Protein AF-M1CFJ3-F1 (afdb_monomer)

Structure (mmCIF, N/CA/C/O backbone):
data_AF-M1CFJ3-F1
#
_entry.id   AF-M1CFJ3-F1
#
loop_
_atom_site.group_PDB
_atom_site.id
_atom_site.type_symbol
_atom_site.label_atom_id
_atom_site.label_alt_id
_atom_site.label_comp_id
_atom_site.label_asym_id
_atom_site.label_entity_id
_atom_site.label_seq_id
_atom_site.pdbx_PDB_ins_code
_atom_site.Cartn_x
_atom_site.Cartn_y
_atom_site.Cartn_z
_atom_site.occupancy
_atom_site.B_iso_or_equiv
_atom_site.auth_seq_id
_atom_site.auth_comp_id
_atom_site.auth_asym_id
_atom_site.auth_atom_id
_atom_site.pdbx_PDB_model_num
ATOM 1 N N . MET A 1 1 ? -6.278 -17.813 14.079 1.00 63.78 1 MET A N 1
ATOM 2 C CA . MET A 1 1 ? -6.279 -17.741 12.595 1.00 63.78 1 MET A CA 1
ATOM 3 C C . MET A 1 1 ? -7.645 -17.491 11.944 1.00 63.78 1 MET A C 1
ATOM 5 O O . MET A 1 1 ? -7.673 -16.722 10.994 1.00 63.78 1 MET A O 1
ATOM 9 N N . LYS A 1 2 ? -8.779 -18.059 12.409 1.00 86.69 2 LYS A N 1
ATOM 10 C CA . LYS A 1 2 ? -10.095 -17.867 11.744 1.00 86.69 2 LYS A CA 1
ATOM 11 C C . LYS A 1 2 ? -10.502 -16.395 11.546 1.00 86.69 2 LYS A C 1
ATOM 13 O O . LYS A 1 2 ? -11.036 -16.062 10.495 1.00 86.69 2 LYS A O 1
ATOM 18 N N . ILE A 1 3 ? -10.229 -15.524 12.523 1.00 91.12 3 ILE A N 1
ATOM 19 C CA . ILE A 1 3 ? -10.576 -14.098 12.431 1.00 91.12 3 ILE A CA 1
ATOM 20 C C . ILE A 1 3 ? -9.723 -13.348 11.404 1.00 91.12 3 ILE A C 1
ATOM 22 O O . ILE A 1 3 ? -10.272 -12.639 10.573 1.00 91.12 3 ILE A O 1
ATOM 26 N N . ILE A 1 4 ? -8.408 -13.593 11.391 1.00 94.06 4 ILE A N 1
ATOM 27 C CA . ILE A 1 4 ? -7.476 -13.023 10.409 1.00 94.06 4 ILE A CA 1
ATOM 28 C C . ILE A 1 4 ? -7.932 -13.397 9.003 1.00 94.06 4 ILE A C 1
ATOM 30 O O . ILE A 1 4 ? -8.166 -12.513 8.188 1.00 94.06 4 ILE A O 1
ATOM 34 N N . ASN A 1 5 ? -8.149 -14.691 8.747 1.00 95.19 5 ASN A N 1
ATOM 35 C CA . ASN A 1 5 ? -8.586 -15.159 7.433 1.00 95.19 5 ASN A CA 1
ATOM 36 C C . ASN A 1 5 ? -9.920 -14.532 7.028 1.00 95.19 5 ASN A C 1
ATOM 38 O O . ASN A 1 5 ? -10.056 -14.113 5.891 1.00 95.19 5 ASN A O 1
ATOM 42 N N . ARG A 1 6 ? -10.887 -14.426 7.947 1.00 93.75 6 ARG A N 1
ATOM 43 C CA . ARG A 1 6 ? -12.204 -13.841 7.659 1.00 93.75 6 ARG A CA 1
ATOM 44 C C . ARG A 1 6 ? -12.142 -12.341 7.357 1.00 93.75 6 ARG A C 1
ATOM 46 O O . ARG A 1 6 ? -12.855 -11.880 6.472 1.00 93.75 6 ARG A O 1
ATOM 53 N N . CYS A 1 7 ? -11.351 -11.582 8.111 1.00 96.25 7 CYS A N 1
ATOM 54 C CA . CYS A 1 7 ? -11.272 -10.130 7.956 1.00 96.25 7 CYS A CA 1
ATOM 55 C C . CYS A 1 7 ? -10.368 -9.738 6.784 1.00 96.25 7 CYS A C 1
ATOM 57 O O . CYS A 1 7 ? -10.750 -8.911 5.968 1.00 96.25 7 CYS A O 1
ATOM 59 N N . PHE A 1 8 ? -9.204 -10.374 6.652 1.00 97.31 8 PHE A N 1
ATOM 60 C CA . PHE A 1 8 ? -8.215 -10.065 5.619 1.00 97.31 8 PHE A CA 1
ATOM 61 C C . PHE A 1 8 ? -8.412 -10.869 4.327 1.00 97.31 8 PHE A C 1
ATOM 63 O O . PHE A 1 8 ? -7.542 -10.829 3.464 1.00 97.31 8 PHE A O 1
ATOM 70 N N . SER A 1 9 ? -9.515 -11.605 4.141 1.00 96.31 9 SER A N 1
ATOM 71 C CA . SER A 1 9 ? -9.883 -12.183 2.833 1.00 96.31 9 SER A CA 1
ATOM 72 C C . SER A 1 9 ? -10.690 -11.233 1.949 1.00 96.31 9 SER A C 1
ATOM 74 O O . SER A 1 9 ? -11.006 -11.592 0.817 1.00 96.31 9 SER A O 1
ATOM 76 N N . ARG A 1 10 ? -11.076 -10.062 2.465 1.00 97.56 10 ARG A N 1
ATOM 77 C CA . ARG A 1 10 ? -11.847 -9.057 1.726 1.00 97.56 10 ARG A CA 1
ATOM 78 C C . ARG A 1 10 ? -11.053 -8.469 0.557 1.00 97.56 10 ARG A C 1
ATOM 80 O O . ARG A 1 10 ? -9.824 -8.618 0.497 1.00 97.56 10 ARG A O 1
ATOM 87 N N . ARG A 1 11 ? -11.770 -7.867 -0.398 1.00 96.56 11 ARG A N 1
ATOM 88 C CA . ARG A 1 11 ? -11.195 -7.400 -1.669 1.00 96.56 11 ARG A CA 1
ATOM 89 C C . ARG A 1 11 ? -10.604 -6.003 -1.547 1.00 96.56 11 ARG A C 1
ATOM 91 O O . ARG A 1 11 ? -9.632 -5.728 -2.241 1.00 96.56 11 ARG A O 1
ATOM 98 N N . THR A 1 12 ? -11.141 -5.172 -0.656 1.00 98.19 12 THR A N 1
ATOM 99 C CA . THR A 1 12 ? -10.697 -3.785 -0.453 1.00 98.19 12 THR A CA 1
ATOM 100 C C . THR A 1 12 ? -10.277 -3.525 0.993 1.00 98.19 12 THR A C 1
ATOM 102 O O . THR A 1 12 ? -10.645 -4.270 1.904 1.00 98.19 12 THR A O 1
ATOM 105 N N . ILE A 1 13 ? -9.497 -2.466 1.222 1.00 98.44 13 ILE A N 1
ATOM 106 C CA . ILE A 1 13 ? -9.066 -2.071 2.573 1.00 98.44 13 ILE A CA 1
ATOM 107 C C . ILE A 1 13 ? -10.268 -1.615 3.406 1.00 98.44 13 ILE A C 1
ATOM 109 O O . ILE A 1 13 ? -10.369 -1.955 4.584 1.00 98.44 13 ILE A O 1
ATOM 113 N N . GLU A 1 14 ? -11.203 -0.909 2.778 1.00 98.31 14 GLU A N 1
ATOM 114 C CA . GLU A 1 14 ? -12.457 -0.441 3.355 1.00 98.31 14 GLU A CA 1
ATOM 115 C C . GLU A 1 14 ? -13.268 -1.621 3.920 1.00 98.31 14 GLU A C 1
ATOM 117 O O . GLU A 1 14 ? -13.693 -1.598 5.077 1.00 98.31 14 GLU A O 1
ATOM 122 N N . GLU A 1 15 ? -13.401 -2.713 3.157 1.00 98.31 15 GLU A N 1
ATOM 123 C CA . GLU A 1 15 ? -14.072 -3.934 3.616 1.00 98.31 15 GLU A CA 1
ATOM 124 C C . GLU A 1 15 ? -13.309 -4.650 4.746 1.00 98.31 15 GLU A C 1
ATOM 126 O O . GLU A 1 15 ? -13.938 -5.220 5.647 1.00 98.31 15 GLU A O 1
ATOM 131 N N . ILE A 1 16 ? -11.966 -4.655 4.705 1.00 98.56 16 ILE A N 1
ATOM 132 C CA . ILE A 1 16 ? -11.128 -5.236 5.771 1.00 98.56 16 ILE A CA 1
ATOM 133 C C . ILE A 1 16 ? -11.378 -4.487 7.083 1.00 98.56 16 ILE A C 1
ATOM 135 O O . ILE A 1 16 ? -11.682 -5.124 8.096 1.00 98.56 16 ILE A O 1
ATOM 139 N N . ILE A 1 17 ? -11.291 -3.153 7.059 1.00 98.06 17 ILE A N 1
ATOM 140 C CA . ILE A 1 17 ? -11.506 -2.298 8.234 1.00 98.06 17 ILE A CA 1
ATOM 141 C C . ILE A 1 17 ? -12.937 -2.463 8.748 1.00 98.06 17 ILE A C 1
ATOM 143 O O . ILE A 1 17 ? -13.116 -2.770 9.925 1.00 98.06 17 ILE A O 1
ATOM 147 N N . SER A 1 18 ? -13.941 -2.382 7.871 1.00 97.75 18 SER A N 1
ATOM 148 C CA . SER A 1 18 ? -15.350 -2.555 8.249 1.00 97.75 18 SER A CA 1
ATOM 149 C C . SER A 1 18 ? -15.618 -3.927 8.889 1.00 97.75 18 SER A C 1
ATOM 151 O O . SER A 1 18 ? -16.301 -4.031 9.912 1.00 97.75 18 SER A O 1
ATOM 153 N N . THR A 1 19 ? -15.023 -5.001 8.352 1.00 97.00 19 THR A N 1
ATOM 154 C CA . THR A 1 19 ? -15.170 -6.346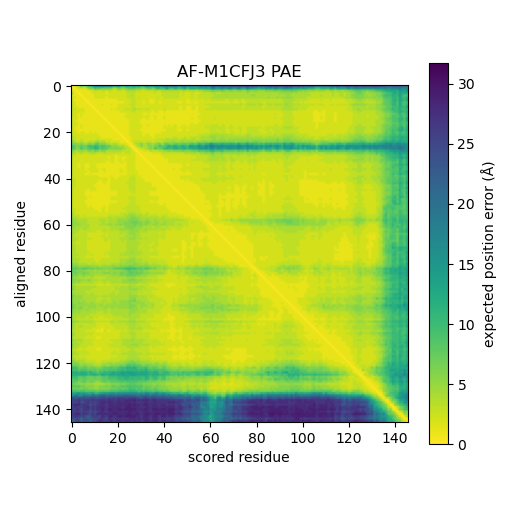 8.934 1.00 97.00 19 THR A CA 1
ATOM 155 C C . THR A 1 19 ? -14.494 -6.444 10.308 1.00 97.00 19 THR A C 1
ATOM 157 O O . THR A 1 19 ? -15.034 -7.102 11.201 1.00 97.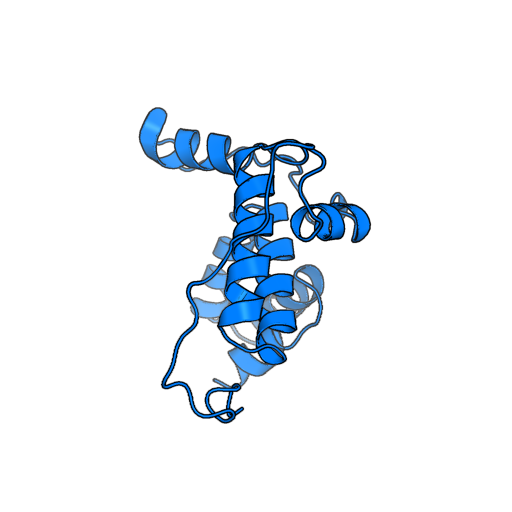00 19 THR A O 1
ATOM 160 N N . LEU A 1 20 ? -13.332 -5.808 10.499 1.00 96.81 20 LEU A N 1
ATOM 161 C CA . LEU A 1 20 ? -12.656 -5.745 11.801 1.00 96.81 20 LEU A CA 1
ATOM 162 C C . LEU A 1 20 ? -13.484 -4.960 12.824 1.00 96.81 20 LEU A C 1
ATOM 164 O O . LEU A 1 20 ? -13.663 -5.439 13.941 1.00 96.81 20 LEU A O 1
ATOM 168 N N . GLU A 1 21 ? -14.029 -3.806 12.441 1.00 96.25 21 GLU A N 1
ATOM 169 C CA . GLU A 1 21 ? -14.871 -2.970 13.307 1.00 96.25 21 GLU A CA 1
ATOM 170 C C . GLU A 1 21 ? -16.139 -3.707 13.742 1.00 96.25 21 GLU A C 1
ATOM 172 O O . GLU A 1 21 ? -16.440 -3.757 14.932 1.00 96.25 21 GLU A O 1
ATOM 177 N N . SER A 1 22 ? -16.824 -4.384 12.814 1.00 95.12 22 SER A N 1
ATOM 178 C CA . SER A 1 22 ? -17.970 -5.239 13.149 1.00 95.12 22 SER A CA 1
ATOM 179 C C . SER A 1 22 ? -17.592 -6.337 14.151 1.00 95.12 22 SER A C 1
ATOM 181 O O . SER A 1 22 ? -18.347 -6.614 15.080 1.00 95.12 22 SER A O 1
ATOM 183 N N . LYS A 1 23 ? -16.405 -6.943 14.017 1.00 93.75 23 LYS A N 1
ATOM 184 C CA . LYS A 1 23 ? -15.935 -7.968 14.962 1.00 93.75 23 LYS A CA 1
ATOM 185 C C . LYS A 1 23 ? -15.568 -7.405 16.332 1.00 93.75 23 LYS A C 1
ATOM 187 O O . LYS A 1 23 ? -15.754 -8.111 17.320 1.00 93.75 23 LYS A O 1
ATOM 192 N N . ALA A 1 24 ? -15.083 -6.167 16.392 1.00 92.88 24 ALA A N 1
ATOM 193 C CA . ALA A 1 24 ? -14.786 -5.488 17.648 1.00 92.88 24 ALA A CA 1
ATOM 194 C C . ALA A 1 24 ? -16.053 -5.215 18.482 1.00 92.88 24 ALA A C 1
ATOM 196 O O . ALA A 1 24 ? -15.963 -5.164 19.707 1.00 92.88 24 ALA A O 1
ATOM 197 N N . LEU A 1 25 ? -17.225 -5.088 17.837 1.00 91.31 25 LEU A N 1
ATOM 198 C CA . LEU A 1 25 ? -18.520 -4.955 18.519 1.00 91.31 25 LEU A CA 1
ATOM 199 C C . LEU A 1 25 ? -18.983 -6.271 19.159 1.00 91.31 25 LEU A C 1
ATOM 201 O O . LEU A 1 25 ? -19.493 -6.261 20.275 1.00 91.31 25 LEU A O 1
ATOM 205 N N . ASP A 1 26 ? -18.786 -7.402 18.471 1.00 88.00 26 ASP A N 1
ATOM 206 C CA . ASP A 1 26 ? -19.208 -8.723 18.963 1.00 88.00 26 ASP A CA 1
ATOM 207 C C . ASP A 1 26 ? -18.389 -9.179 20.181 1.00 88.00 26 ASP A C 1
ATOM 209 O O . ASP A 1 26 ? -18.891 -9.859 21.077 1.00 88.00 26 ASP A O 1
ATOM 213 N N . LYS A 1 27 ? -17.087 -8.874 20.177 1.00 83.25 27 LYS A N 1
ATOM 214 C CA . LYS A 1 27 ? -16.146 -9.317 21.204 1.00 83.25 27 LYS A CA 1
ATOM 215 C C . LYS A 1 27 ? -15.049 -8.279 21.387 1.00 83.25 27 LYS A C 1
ATOM 217 O O . LYS A 1 27 ? -14.294 -7.999 20.458 1.00 83.25 27 LYS A O 1
ATOM 222 N N . LYS A 1 28 ? -14.891 -7.801 22.625 1.00 83.00 28 LYS A N 1
ATOM 223 C CA . LYS A 1 28 ? -13.742 -6.976 23.000 1.00 83.00 28 LYS A CA 1
ATOM 224 C C . LYS A 1 28 ? -12.463 -7.806 22.886 1.00 83.00 28 LYS A C 1
ATOM 226 O O . LYS A 1 28 ? -12.291 -8.803 23.587 1.00 83.00 28 LYS A O 1
ATOM 231 N N . ASP A 1 29 ? -11.601 -7.399 21.965 1.00 90.31 29 ASP A N 1
ATOM 232 C CA . ASP A 1 29 ? -10.331 -8.047 21.664 1.00 90.31 29 ASP A CA 1
ATOM 233 C C . ASP A 1 29 ? -9.289 -6.961 21.354 1.00 90.31 29 ASP A C 1
ATOM 235 O O . ASP A 1 29 ? -9.461 -6.138 20.442 1.00 90.31 29 ASP A O 1
ATOM 239 N N . ASP A 1 30 ? -8.221 -6.934 22.148 1.00 93.19 30 ASP A N 1
ATOM 240 C CA . ASP A 1 30 ? -7.179 -5.907 22.066 1.00 93.19 30 ASP A CA 1
ATOM 241 C C . ASP A 1 30 ? -6.386 -6.004 20.757 1.00 93.19 30 ASP A C 1
ATOM 243 O O . ASP A 1 30 ? -5.938 -4.987 20.215 1.00 93.19 30 ASP A O 1
ATOM 247 N N . TRP A 1 31 ? -6.264 -7.208 20.187 1.00 94.50 31 TRP A N 1
ATOM 248 C CA . TRP A 1 31 ? -5.604 -7.400 18.898 1.00 94.50 31 TRP A CA 1
ATOM 249 C C . TRP A 1 31 ? -6.422 -6.777 17.763 1.00 94.50 31 TRP A C 1
ATOM 251 O O . TRP A 1 31 ? -5.861 -6.113 16.891 1.00 94.50 31 TRP A O 1
ATOM 261 N N . ILE A 1 32 ? -7.751 -6.928 17.782 1.00 95.44 32 ILE A N 1
ATOM 262 C CA . ILE A 1 32 ? -8.620 -6.312 16.764 1.00 95.44 32 ILE A CA 1
ATOM 263 C C . ILE A 1 32 ? -8.531 -4.788 16.862 1.00 95.44 32 ILE A C 1
ATOM 265 O O . ILE A 1 32 ? -8.332 -4.109 15.854 1.00 95.44 32 ILE A O 1
ATOM 269 N N . SER A 1 33 ? -8.635 -4.260 18.083 1.00 95.31 33 SER A N 1
ATOM 270 C CA . SER A 1 33 ? -8.648 -2.816 18.334 1.00 95.31 33 SER A CA 1
ATOM 271 C C . SER A 1 33 ? -7.326 -2.159 17.927 1.00 95.31 33 SER A C 1
ATOM 273 O O . SER A 1 33 ? -7.329 -1.152 17.217 1.00 95.31 33 SER A O 1
ATOM 275 N N . SER A 1 34 ? -6.193 -2.767 18.296 1.00 96.88 34 SER A N 1
ATOM 276 C CA . SER A 1 34 ? -4.865 -2.303 17.872 1.00 96.88 34 SER A CA 1
ATOM 277 C C . SER A 1 34 ? -4.665 -2.420 16.358 1.00 96.88 34 SER A C 1
ATOM 279 O O . SER A 1 34 ? -4.150 -1.488 15.747 1.00 96.88 34 SER A O 1
ATOM 281 N N . THR A 1 35 ? -5.148 -3.494 15.723 1.00 97.44 35 THR A N 1
ATOM 282 C CA . THR A 1 35 ? -5.068 -3.664 14.261 1.00 97.44 35 THR A CA 1
ATOM 283 C C . THR A 1 35 ? -5.835 -2.567 13.519 1.00 97.44 35 THR A C 1
ATOM 285 O O . THR A 1 35 ? -5.302 -1.985 12.574 1.00 97.44 35 THR A O 1
ATOM 288 N N . ILE A 1 36 ? -7.060 -2.238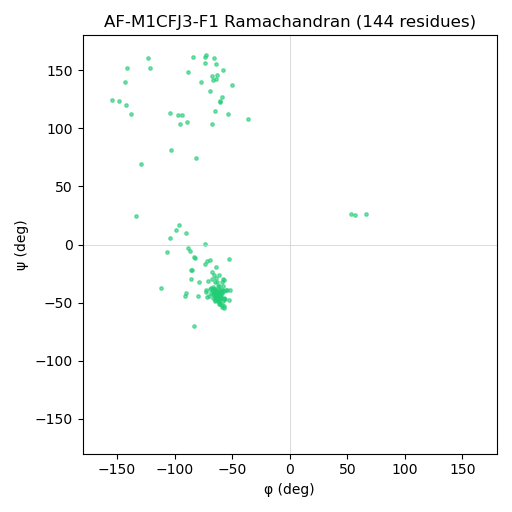 13.952 1.00 97.69 36 ILE A N 1
ATOM 289 C CA . ILE A 1 36 ? -7.849 -1.141 13.363 1.00 97.69 36 ILE A CA 1
ATOM 290 C C . ILE A 1 36 ? -7.095 0.187 13.497 1.00 97.69 36 ILE A C 1
ATOM 292 O O . ILE A 1 36 ? -6.996 0.935 12.526 1.00 97.69 36 ILE A O 1
ATOM 296 N N . GLN A 1 37 ? -6.532 0.472 14.675 1.00 97.44 37 GLN A N 1
ATOM 297 C CA . GLN A 1 37 ? -5.749 1.690 14.901 1.00 97.44 37 GLN A CA 1
ATOM 298 C C . GLN A 1 37 ? -4.503 1.749 14.009 1.00 97.44 37 GLN A C 1
ATOM 300 O O . GLN A 1 37 ? -4.225 2.796 13.425 1.00 97.44 37 GLN A O 1
ATOM 305 N N . SER A 1 38 ? -3.777 0.637 13.857 1.00 97.62 38 SER A N 1
ATOM 306 C CA . SER A 1 38 ? -2.615 0.565 12.967 1.00 97.62 38 SER A CA 1
ATOM 307 C C . SER A 1 38 ? -2.993 0.826 11.511 1.00 97.62 38 SER A C 1
ATOM 309 O O . SER A 1 38 ? -2.318 1.612 10.851 1.00 97.62 38 SER A O 1
ATOM 311 N N . LEU A 1 39 ? -4.087 0.229 11.024 1.00 98.00 39 LEU A N 1
ATOM 312 C CA . LEU A 1 39 ? -4.581 0.467 9.664 1.00 98.00 39 LEU A CA 1
ATOM 313 C C . LEU A 1 39 ? -5.000 1.930 9.470 1.00 98.00 39 LEU A C 1
ATOM 315 O O . LEU A 1 39 ? -4.588 2.549 8.499 1.00 98.00 39 LEU A O 1
ATOM 319 N N . LYS A 1 40 ? -5.740 2.524 10.414 1.00 96.81 40 LYS A N 1
ATOM 320 C CA . LYS A 1 40 ? -6.173 3.932 10.320 1.00 96.81 40 LYS A CA 1
ATOM 321 C C . LYS A 1 40 ? -5.027 4.943 10.413 1.00 96.81 40 LYS A C 1
ATOM 323 O O . LYS A 1 40 ? -5.180 6.066 9.948 1.00 96.81 40 LYS A O 1
ATOM 328 N N . LYS A 1 41 ? -3.899 4.569 11.025 1.00 96.44 41 LYS A N 1
ATOM 329 C CA . LYS A 1 41 ? -2.702 5.418 11.118 1.00 96.44 41 LYS A CA 1
ATOM 330 C C . LYS A 1 41 ? -1.796 5.311 9.884 1.00 96.44 41 LYS A C 1
ATOM 332 O O . LYS A 1 41 ? -0.979 6.201 9.656 1.00 96.44 41 LYS A O 1
ATOM 337 N N . ALA A 1 42 ? -1.895 4.230 9.115 1.00 97.44 42 ALA A N 1
ATOM 338 C CA . ALA A 1 42 ? -1.069 4.016 7.933 1.00 97.44 42 ALA A CA 1
ATOM 339 C C . ALA A 1 42 ? -1.494 4.910 6.755 1.00 97.44 42 ALA A C 1
ATOM 341 O O . ALA A 1 42 ? -2.615 5.412 6.714 1.00 97.44 42 ALA A O 1
ATOM 342 N N . SER A 1 43 ? -0.590 5.082 5.787 1.00 98.06 43 SER A N 1
ATOM 343 C CA . SER A 1 43 ? -0.878 5.782 4.530 1.00 98.06 43 SER A CA 1
ATOM 344 C C . SER A 1 43 ? -2.004 5.057 3.769 1.00 98.06 43 SER A C 1
ATOM 346 O O . SER A 1 43 ? -1.853 3.865 3.461 1.00 98.06 43 SER A O 1
ATOM 348 N N . PRO A 1 44 ? -3.117 5.742 3.434 1.00 98.25 44 PRO A N 1
ATOM 349 C CA . PRO A 1 44 ? -4.207 5.155 2.655 1.00 98.25 44 PRO A CA 1
ATOM 350 C C . PRO A 1 44 ? -3.734 4.620 1.297 1.00 98.25 44 PRO A C 1
ATOM 352 O O . PRO A 1 44 ? -4.116 3.518 0.895 1.00 98.25 44 PRO A O 1
ATOM 355 N N . THR A 1 45 ? -2.841 5.358 0.633 1.00 98.12 45 THR A N 1
ATOM 356 C CA . THR A 1 45 ? -2.214 4.962 -0.635 1.00 98.12 45 THR A CA 1
ATOM 357 C C . THR A 1 45 ? -1.424 3.670 -0.475 1.00 98.12 45 THR A C 1
ATOM 359 O O . THR A 1 45 ? -1.662 2.699 -1.196 1.00 98.12 45 THR A O 1
ATOM 362 N N . SER A 1 46 ? -0.545 3.617 0.531 1.00 97.62 46 SER A N 1
ATOM 363 C CA . SER A 1 46 ? 0.304 2.455 0.812 1.00 97.62 46 SER A CA 1
ATOM 364 C C . SER A 1 46 ? -0.519 1.202 1.106 1.00 97.62 46 SER A C 1
ATOM 366 O O . SER A 1 46 ? -0.171 0.112 0.649 1.00 97.62 46 SER A O 1
ATOM 368 N N . LEU A 1 47 ? -1.632 1.343 1.832 1.00 98.44 47 LEU A N 1
ATOM 369 C CA . LEU A 1 47 ? -2.543 0.234 2.109 1.00 98.44 47 LEU A CA 1
ATOM 370 C C . LEU A 1 47 ? -3.150 -0.344 0.824 1.00 98.44 47 LEU A C 1
ATOM 372 O O . LEU A 1 47 ? -3.121 -1.564 0.636 1.00 98.44 47 LEU A O 1
ATOM 376 N N . LYS A 1 48 ? -3.667 0.511 -0.069 1.00 98.56 48 LYS A N 1
ATOM 377 C CA . LYS A 1 48 ? -4.305 0.064 -1.318 1.00 98.56 48 LYS A CA 1
ATOM 378 C C . LYS A 1 48 ? -3.313 -0.618 -2.262 1.00 98.56 48 LYS A C 1
ATOM 380 O O . LYS A 1 48 ? -3.589 -1.732 -2.715 1.00 98.56 48 LYS A O 1
ATOM 385 N N . ILE A 1 49 ? -2.143 -0.015 -2.499 1.00 98.25 49 ILE A N 1
ATOM 386 C CA . ILE A 1 49 ? -1.127 -0.613 -3.385 1.00 98.25 49 ILE A CA 1
ATOM 387 C C . ILE A 1 49 ? -0.579 -1.926 -2.803 1.00 98.25 49 ILE A C 1
ATOM 389 O O . ILE A 1 49 ? -0.430 -2.904 -3.535 1.00 98.25 49 ILE A O 1
ATOM 393 N N . SER A 1 50 ? -0.383 -2.007 -1.479 1.00 97.94 50 SER A N 1
ATOM 394 C CA . SER A 1 50 ? 0.114 -3.228 -0.823 1.00 97.94 50 SER A CA 1
ATOM 395 C C . SER A 1 50 ? -0.888 -4.373 -0.928 1.00 97.94 50 SER A C 1
ATOM 397 O O . SER A 1 50 ? -0.513 -5.505 -1.239 1.00 97.94 50 SER A O 1
ATOM 399 N N . LEU A 1 51 ? -2.180 -4.097 -0.703 1.00 98.50 51 LEU A N 1
ATOM 400 C CA . LEU A 1 51 ? -3.220 -5.114 -0.847 1.00 98.50 51 LEU A CA 1
ATOM 401 C C . LEU A 1 51 ? -3.251 -5.657 -2.277 1.00 98.50 51 LEU A C 1
ATOM 403 O O . LEU A 1 51 ? -3.270 -6.876 -2.459 1.00 98.50 51 LEU A O 1
ATOM 407 N N . ARG A 1 52 ? -3.209 -4.778 -3.282 1.00 97.69 52 ARG A N 1
ATOM 408 C CA . ARG A 1 52 ? -3.182 -5.191 -4.688 1.00 97.69 52 ARG A CA 1
ATOM 409 C C . ARG A 1 52 ? -1.948 -6.026 -5.022 1.00 97.69 52 ARG A C 1
ATOM 411 O O . ARG A 1 52 ? -2.107 -7.124 -5.555 1.00 97.69 52 ARG A O 1
ATOM 418 N N . SER A 1 53 ? -0.757 -5.565 -4.637 1.00 97.44 53 SER A N 1
ATOM 419 C CA . SER A 1 53 ? 0.505 -6.294 -4.834 1.00 97.44 53 SER A CA 1
ATOM 420 C C . SER A 1 53 ? 0.430 -7.721 -4.266 1.00 97.44 53 SER A C 1
ATOM 422 O O . SER A 1 53 ? 0.716 -8.690 -4.975 1.00 97.44 53 SER A O 1
ATOM 424 N N . ILE A 1 54 ? -0.062 -7.882 -3.030 1.00 96.56 54 ILE A N 1
ATOM 425 C CA . ILE A 1 54 ? -0.224 -9.198 -2.388 1.00 96.56 54 ILE A CA 1
ATOM 426 C C . ILE A 1 54 ? -1.194 -10.093 -3.173 1.00 96.56 54 ILE A C 1
ATOM 428 O O . ILE A 1 54 ? -0.963 -11.299 -3.311 1.00 96.56 54 ILE A O 1
ATOM 432 N N . ARG A 1 55 ? -2.304 -9.533 -3.669 1.00 95.69 55 ARG A N 1
ATOM 433 C CA . ARG A 1 55 ? -3.331 -10.301 -4.391 1.00 95.69 55 ARG A CA 1
ATOM 434 C C . ARG A 1 55 ? -2.868 -10.742 -5.766 1.00 95.69 55 ARG A C 1
ATOM 436 O O . ARG A 1 55 ? -3.058 -11.908 -6.101 1.00 95.69 55 ARG A O 1
ATOM 443 N N . GLU A 1 56 ? -2.241 -9.856 -6.525 1.00 94.62 56 GLU A N 1
ATOM 444 C CA . GLU A 1 56 ? -1.700 -10.195 -7.841 1.00 94.62 56 GLU A CA 1
ATOM 445 C C . GLU A 1 56 ? -0.490 -11.128 -7.731 1.00 94.62 56 GLU A C 1
ATOM 447 O O . GLU A 1 56 ? -0.365 -12.078 -8.504 1.00 94.62 56 GLU A O 1
ATOM 452 N N . GLY A 1 57 ? 0.367 -10.919 -6.725 1.00 94.19 57 GLY A N 1
ATOM 453 C CA . GLY A 1 57 ? 1.554 -11.739 -6.488 1.00 94.19 57 GLY A CA 1
ATOM 454 C C . GLY A 1 57 ? 1.234 -13.204 -6.208 1.00 94.19 57 GLY A C 1
ATOM 455 O O . GLY A 1 57 ? 2.031 -14.081 -6.529 1.00 94.19 57 GLY A O 1
ATOM 456 N N . ARG A 1 58 ? 0.033 -13.488 -5.693 1.00 92.25 58 ARG A N 1
ATOM 457 C CA . ARG A 1 58 ? -0.470 -14.848 -5.470 1.00 92.25 58 ARG A CA 1
ATOM 458 C C . ARG A 1 58 ? -0.510 -15.697 -6.748 1.00 92.25 58 ARG A C 1
ATOM 460 O O . ARG A 1 58 ? -0.402 -16.916 -6.665 1.00 92.25 58 ARG A O 1
ATOM 467 N N . LEU A 1 59 ? -0.700 -15.062 -7.903 1.00 91.44 59 LEU A N 1
ATOM 468 C CA . LEU A 1 59 ? -0.884 -15.724 -9.197 1.00 91.44 59 LEU A CA 1
ATOM 469 C C . LEU A 1 59 ? 0.369 -15.653 -10.083 1.00 91.44 59 LEU A C 1
ATOM 471 O O . LEU A 1 59 ? 0.325 -16.060 -11.242 1.00 91.44 59 LEU A O 1
ATOM 475 N N . GLN A 1 60 ? 1.478 -15.119 -9.567 1.00 87.81 60 GLN A N 1
ATOM 476 C CA . GLN A 1 60 ? 2.672 -14.810 -10.349 1.00 87.81 60 GLN A CA 1
ATOM 477 C C . GLN A 1 60 ? 3.914 -15.538 -9.823 1.00 87.81 60 GLN A C 1
ATOM 479 O O . GLN A 1 60 ? 4.046 -15.842 -8.639 1.00 87.81 60 GLN A O 1
ATOM 484 N N . GLY A 1 61 ? 4.861 -15.805 -10.725 1.00 87.81 61 GLY A N 1
ATOM 485 C CA . GLY A 1 61 ? 6.201 -16.243 -10.343 1.00 87.81 61 GLY A CA 1
ATOM 486 C C . GLY A 1 61 ? 7.020 -15.090 -9.757 1.00 87.81 61 GLY A C 1
ATOM 487 O O . GLY A 1 61 ? 6.789 -13.926 -10.081 1.00 87.81 61 GLY A O 1
ATOM 488 N N . VAL A 1 62 ? 8.034 -15.417 -8.948 1.00 89.88 62 VAL A N 1
ATOM 489 C CA . VAL A 1 62 ? 8.892 -14.425 -8.265 1.00 89.88 62 VAL A CA 1
ATOM 490 C C . VAL A 1 62 ? 9.473 -13.387 -9.229 1.00 89.88 62 VAL A C 1
ATOM 492 O O . VAL A 1 62 ? 9.517 -12.212 -8.888 1.00 89.88 62 VAL A O 1
ATOM 495 N N . GLY A 1 63 ? 9.883 -13.787 -10.439 1.00 91.00 63 GLY A N 1
ATOM 496 C CA . GLY A 1 63 ? 10.428 -12.851 -11.426 1.00 91.00 63 GLY A CA 1
ATOM 497 C C . GLY A 1 63 ? 9.426 -11.770 -11.844 1.00 91.00 63 GLY A C 1
ATOM 498 O O . GLY A 1 63 ? 9.750 -10.589 -11.812 1.00 91.00 63 GLY A O 1
ATOM 499 N N . SER A 1 64 ? 8.190 -12.164 -12.156 1.00 91.56 64 SER A N 1
ATOM 500 C CA . SER A 1 64 ? 7.109 -11.229 -12.493 1.00 91.56 64 SER A CA 1
ATOM 501 C C . SER A 1 64 ? 6.733 -10.338 -11.309 1.00 91.56 64 SER A C 1
ATOM 503 O O . SER A 1 64 ? 6.546 -9.138 -11.497 1.00 91.56 64 SER A O 1
ATOM 505 N N . CYS A 1 65 ? 6.705 -10.893 -10.090 1.00 94.62 65 CYS A N 1
ATOM 506 C CA . CYS A 1 65 ? 6.508 -10.096 -8.881 1.00 94.62 65 CYS A CA 1
ATOM 507 C C . CYS A 1 65 ? 7.591 -9.023 -8.747 1.00 94.62 65 CYS A C 1
ATOM 509 O O . CYS A 1 65 ? 7.251 -7.866 -8.568 1.00 94.62 65 CYS A O 1
ATOM 511 N N . LEU A 1 66 ? 8.874 -9.370 -8.891 1.00 95.31 66 LEU A N 1
ATOM 512 C CA . LEU A 1 66 ? 9.976 -8.410 -8.755 1.00 95.31 66 LEU A CA 1
ATOM 513 C C . LEU A 1 66 ? 9.895 -7.265 -9.771 1.00 95.31 66 LEU A C 1
ATOM 515 O O . LEU A 1 66 ? 10.135 -6.121 -9.402 1.00 95.31 66 LEU A O 1
ATOM 519 N N . VAL A 1 67 ? 9.519 -7.548 -11.022 1.00 94.75 67 VAL A N 1
ATOM 520 C CA . VAL A 1 67 ? 9.303 -6.498 -12.035 1.00 94.75 67 VAL A CA 1
ATOM 521 C C . VAL A 1 67 ? 8.136 -5.584 -11.642 1.00 94.75 67 VAL A C 1
ATOM 523 O O . VAL A 1 67 ? 8.243 -4.366 -11.764 1.00 94.75 67 VAL A O 1
ATOM 526 N N . ARG A 1 68 ? 7.035 -6.145 -11.124 1.00 96.00 68 ARG A N 1
ATOM 527 C CA . ARG A 1 68 ? 5.892 -5.360 -10.633 1.00 96.00 68 ARG A CA 1
ATOM 528 C C . ARG A 1 68 ? 6.259 -4.507 -9.413 1.00 96.00 68 ARG A C 1
ATOM 530 O O . ARG A 1 68 ? 5.955 -3.319 -9.401 1.00 96.00 68 ARG A O 1
ATOM 537 N N . GLU A 1 69 ? 6.907 -5.097 -8.407 1.00 96.88 69 GLU A N 1
ATOM 538 C CA . GLU A 1 69 ? 7.345 -4.384 -7.199 1.00 96.88 69 GLU A CA 1
ATOM 539 C C . GLU A 1 69 ? 8.337 -3.270 -7.541 1.00 96.88 69 GLU A C 1
ATOM 541 O O . GLU A 1 69 ? 8.288 -2.206 -6.932 1.00 96.88 69 GLU A O 1
ATOM 546 N N . TYR A 1 70 ? 9.202 -3.489 -8.539 1.00 96.56 70 TYR A N 1
ATOM 547 C CA . TYR A 1 70 ? 10.106 -2.461 -9.044 1.00 96.56 70 TYR A CA 1
ATOM 548 C C . TYR A 1 70 ? 9.336 -1.242 -9.561 1.00 96.56 70 TYR A C 1
ATOM 550 O O . TYR A 1 70 ? 9.562 -0.144 -9.064 1.00 96.56 70 TYR A O 1
ATOM 558 N N . ARG A 1 71 ? 8.373 -1.429 -10.475 1.00 96.06 71 ARG A N 1
ATOM 559 C CA . ARG A 1 71 ? 7.541 -0.322 -10.988 1.00 96.06 71 ARG A CA 1
ATOM 560 C C . ARG A 1 71 ? 6.815 0.414 -9.864 1.00 96.06 71 ARG A C 1
ATOM 562 O O . ARG A 1 71 ? 6.873 1.640 -9.800 1.00 96.06 71 ARG A O 1
ATOM 569 N N . MET A 1 72 ? 6.205 -0.337 -8.946 1.00 97.00 72 MET A N 1
ATOM 570 C CA . MET A 1 72 ? 5.529 0.225 -7.776 1.00 97.00 72 MET A CA 1
ATOM 571 C C . MET A 1 72 ? 6.477 1.077 -6.934 1.00 97.00 72 MET A C 1
ATOM 573 O O . MET A 1 72 ? 6.132 2.206 -6.591 1.00 97.00 72 MET A O 1
ATOM 577 N N . ALA A 1 73 ? 7.682 0.582 -6.644 1.00 95.81 73 ALA A N 1
ATOM 578 C CA . ALA A 1 73 ? 8.690 1.327 -5.899 1.00 95.81 73 ALA A CA 1
ATOM 579 C C . ALA A 1 73 ? 9.144 2.594 -6.642 1.00 95.81 73 ALA A C 1
ATOM 581 O O . ALA A 1 73 ? 9.293 3.636 -6.008 1.00 95.81 73 ALA A O 1
ATOM 582 N N . CYS A 1 74 ? 9.315 2.541 -7.967 1.00 95.38 74 CYS A N 1
ATOM 583 C CA . CYS A 1 74 ? 9.655 3.714 -8.774 1.00 95.38 74 CYS A CA 1
ATOM 584 C C . CYS A 1 74 ? 8.592 4.809 -8.644 1.00 95.38 74 CYS A C 1
ATOM 586 O O . CYS A 1 74 ? 8.926 5.931 -8.278 1.00 95.38 74 CYS A O 1
ATOM 588 N N . HIS A 1 75 ? 7.315 4.481 -8.854 1.00 95.81 75 HIS A N 1
ATOM 589 C CA . HIS A 1 75 ? 6.214 5.446 -8.720 1.00 95.81 75 HIS A CA 1
ATOM 590 C C . HIS A 1 75 ? 6.091 6.009 -7.303 1.00 95.81 75 HIS A C 1
ATOM 592 O O . HIS A 1 75 ? 5.914 7.214 -7.117 1.00 95.81 75 HIS A O 1
ATOM 598 N N . VAL A 1 76 ? 6.248 5.149 -6.295 1.00 95.56 76 VAL A N 1
ATOM 599 C CA . VAL A 1 76 ? 6.264 5.544 -4.882 1.00 95.56 76 VAL A CA 1
ATOM 600 C C . VAL A 1 76 ? 7.395 6.536 -4.580 1.00 95.56 76 VAL A C 1
ATOM 602 O O . VAL A 1 76 ? 7.172 7.496 -3.846 1.00 95.56 76 VAL A O 1
ATOM 605 N N . LEU A 1 77 ? 8.587 6.334 -5.148 1.00 93.81 77 LEU A N 1
ATOM 606 C CA . LEU A 1 77 ? 9.744 7.212 -4.942 1.00 93.81 77 LEU A CA 1
ATOM 607 C C . LEU A 1 77 ? 9.693 8.495 -5.781 1.00 93.81 77 LEU A C 1
ATOM 609 O O . LEU A 1 77 ? 10.168 9.525 -5.311 1.00 93.81 77 LEU A O 1
ATOM 613 N N . LYS A 1 78 ? 9.115 8.460 -6.991 1.00 92.75 78 LYS A N 1
ATOM 614 C CA . LYS A 1 78 ? 8.871 9.673 -7.794 1.00 92.75 78 LYS A CA 1
ATOM 615 C C . LYS A 1 78 ? 7.863 10.596 -7.108 1.00 92.75 78 LYS A C 1
ATOM 617 O O . LYS A 1 78 ? 7.955 11.813 -7.240 1.00 92.75 78 LYS A O 1
ATOM 622 N N . GLY A 1 79 ? 6.907 10.021 -6.376 1.00 92.25 79 GLY A N 1
ATOM 623 C CA . GLY A 1 79 ? 5.957 10.772 -5.561 1.00 92.25 79 GLY A CA 1
ATOM 624 C C . GLY A 1 79 ? 4.982 11.637 -6.367 1.00 92.25 79 GLY A C 1
ATOM 625 O O . GLY A 1 79 ? 4.501 12.648 -5.858 1.00 92.25 79 GLY A O 1
ATOM 626 N N . GLU A 1 80 ? 4.702 11.263 -7.622 1.00 89.06 80 GLU A N 1
ATOM 627 C CA . GLU A 1 80 ? 3.838 12.025 -8.539 1.00 89.06 80 GLU A CA 1
ATOM 628 C C . GLU A 1 80 ? 2.376 12.057 -8.079 1.00 89.06 80 GLU A C 1
ATOM 630 O O . GLU A 1 80 ? 1.723 13.094 -8.166 1.00 89.06 80 GLU A O 1
ATOM 635 N N . PHE A 1 81 ? 1.865 10.932 -7.569 1.00 88.69 81 PHE A N 1
ATOM 636 C CA . PHE A 1 81 ? 0.503 10.847 -7.031 1.00 88.69 81 PHE A CA 1
ATOM 637 C C . PHE A 1 81 ? 0.436 11.170 -5.535 1.00 88.69 81 PHE A C 1
ATOM 639 O O . PHE A 1 81 ? -0.480 11.849 -5.081 1.00 88.69 81 PHE A O 1
ATOM 646 N N . SER A 1 82 ? 1.399 10.677 -4.756 1.00 92.38 82 SER A N 1
ATOM 647 C CA . SER A 1 82 ? 1.430 10.841 -3.305 1.00 92.38 82 SER A CA 1
ATOM 648 C C . SER A 1 82 ? 2.858 11.025 -2.818 1.00 92.38 82 SER A C 1
ATOM 650 O O . SER A 1 82 ? 3.768 10.318 -3.251 1.00 92.38 82 SER A O 1
ATOM 652 N N . LYS A 1 83 ? 3.039 11.935 -1.858 1.00 95.25 83 LYS A N 1
ATOM 653 C CA . LYS A 1 83 ? 4.326 12.202 -1.197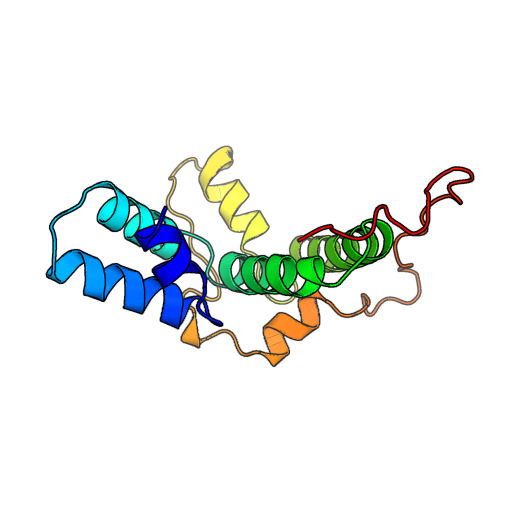 1.00 95.25 83 LYS A CA 1
ATOM 654 C C . LYS A 1 83 ? 4.475 11.453 0.128 1.00 95.25 83 LYS A C 1
ATOM 656 O O . LYS A 1 83 ? 5.353 11.785 0.925 1.00 95.25 83 LYS A O 1
ATOM 661 N N . ASP A 1 84 ? 3.649 10.431 0.359 1.00 95.88 84 ASP A N 1
ATOM 662 C CA . ASP A 1 84 ? 3.574 9.702 1.628 1.00 95.88 84 ASP A CA 1
ATOM 663 C C . ASP A 1 84 ? 4.918 9.095 2.057 1.00 95.88 84 ASP A C 1
ATOM 665 O O . ASP A 1 84 ? 5.201 9.020 3.248 1.00 95.88 84 ASP A O 1
ATOM 669 N N . VAL A 1 85 ? 5.800 8.707 1.131 1.00 94.38 85 VAL A N 1
ATOM 670 C CA . VAL A 1 85 ? 7.136 8.218 1.513 1.00 94.38 85 VAL A CA 1
ATOM 671 C C . VAL A 1 85 ? 7.987 9.316 2.141 1.00 94.38 85 VAL A C 1
ATOM 673 O O . VAL A 1 85 ? 8.568 9.106 3.206 1.00 94.38 85 VAL A O 1
ATOM 676 N N . HIS A 1 86 ? 8.021 10.503 1.536 1.00 95.38 86 HIS A N 1
ATOM 677 C CA . HIS A 1 86 ? 8.745 11.643 2.098 1.00 95.38 86 HIS A CA 1
ATOM 678 C C . HIS A 1 86 ? 8.144 12.078 3.434 1.00 95.38 86 HIS A C 1
ATOM 680 O O . HIS A 1 86 ? 8.879 12.312 4.392 1.00 95.38 86 HIS A O 1
ATOM 686 N N . GLU A 1 87 ? 6.815 12.122 3.519 1.00 97.31 87 GLU A N 1
ATOM 687 C CA . GLU A 1 87 ? 6.113 12.475 4.750 1.00 97.31 87 GLU A CA 1
ATOM 688 C C . GLU A 1 87 ? 6.340 11.446 5.864 1.00 97.31 87 GLU A C 1
ATOM 690 O O . GLU A 1 87 ? 6.580 11.807 7.017 1.00 97.31 87 GLU A O 1
ATOM 695 N N . GLY A 1 88 ? 6.338 10.157 5.527 1.00 96.06 88 GLY A N 1
ATOM 696 C CA . GLY A 1 88 ? 6.649 9.083 6.462 1.00 96.06 88 GLY A CA 1
ATOM 697 C C . GLY A 1 88 ? 8.077 9.198 6.990 1.00 96.06 88 GLY A C 1
ATOM 698 O O . GLY A 1 88 ? 8.297 9.097 8.200 1.00 96.06 88 GLY A O 1
ATOM 699 N N . TYR A 1 89 ? 9.045 9.481 6.111 1.00 96.12 89 TYR A N 1
ATOM 700 C CA . TYR A 1 89 ? 10.423 9.738 6.528 1.00 96.12 89 TYR A CA 1
ATOM 701 C C . TYR A 1 89 ? 10.534 10.970 7.427 1.00 96.12 89 TYR A C 1
ATOM 703 O O . TYR A 1 89 ? 11.198 10.899 8.466 1.00 96.12 89 TYR A O 1
ATOM 711 N N . ARG A 1 90 ? 9.855 12.069 7.079 1.00 97.88 90 ARG A N 1
ATOM 712 C CA . ARG A 1 90 ? 9.813 13.279 7.906 1.00 97.88 90 ARG A CA 1
ATOM 713 C C . ARG A 1 90 ? 9.280 12.968 9.305 1.00 97.88 90 ARG A C 1
ATOM 715 O O . ARG A 1 90 ? 9.975 13.223 10.289 1.00 97.88 90 ARG A O 1
ATOM 722 N N . ALA A 1 91 ? 8.098 12.362 9.390 1.00 97.25 91 ALA A N 1
ATOM 723 C CA . ALA A 1 91 ? 7.408 12.080 10.648 1.00 97.25 91 ALA A CA 1
ATOM 724 C C . ALA A 1 91 ? 8.175 11.109 11.563 1.00 97.25 91 ALA A C 1
ATOM 726 O O . ALA A 1 91 ? 8.085 11.200 12.791 1.00 97.25 91 ALA A O 1
ATOM 727 N N . ILE A 1 92 ? 8.923 10.160 10.988 1.00 96.31 92 ILE A N 1
ATOM 728 C CA . ILE A 1 92 ? 9.636 9.128 11.755 1.00 96.3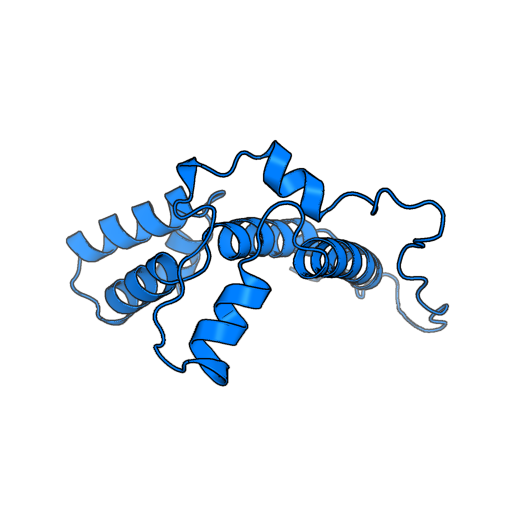1 92 ILE A CA 1
ATOM 729 C C . ILE A 1 92 ? 11.062 9.556 12.108 1.00 96.31 92 ILE A C 1
ATOM 731 O O . ILE A 1 92 ? 11.486 9.343 13.245 1.00 96.31 92 ILE A O 1
ATOM 735 N N . PHE A 1 93 ? 11.807 10.135 11.165 1.00 96.94 93 PHE A N 1
ATOM 736 C CA . PHE A 1 93 ? 13.256 10.314 11.307 1.00 96.94 93 PHE A CA 1
ATOM 737 C C . PHE A 1 93 ? 13.692 11.770 11.453 1.00 96.94 93 PHE A C 1
ATOM 739 O O . PHE A 1 93 ? 14.617 12.029 12.230 1.00 96.94 93 PHE A O 1
ATOM 746 N N . ILE A 1 94 ? 13.041 12.693 10.738 1.00 96.44 94 ILE A N 1
ATOM 747 C CA . ILE A 1 94 ? 13.425 14.111 10.719 1.00 96.44 94 ILE A CA 1
ATOM 748 C C . ILE A 1 94 ? 12.820 14.817 11.932 1.00 96.44 94 ILE A C 1
ATOM 750 O O . ILE A 1 94 ? 13.529 15.111 12.891 1.00 96.44 94 ILE A O 1
ATOM 754 N N . ASP A 1 95 ? 11.500 14.990 11.933 1.00 97.56 95 ASP A N 1
ATOM 755 C CA . ASP A 1 95 ? 10.788 15.723 12.983 1.00 97.56 95 ASP A CA 1
ATOM 756 C C . ASP A 1 95 ? 10.442 14.814 14.167 1.00 97.56 95 ASP A C 1
ATOM 758 O O . ASP A 1 95 ? 10.252 15.283 15.288 1.00 97.56 95 ASP A O 1
ATOM 762 N N . ARG A 1 96 ? 10.390 13.493 13.930 1.00 96.44 96 ARG A N 1
ATOM 763 C CA . ARG A 1 96 ? 10.131 12.450 14.943 1.00 96.44 96 ARG A CA 1
ATOM 764 C C . ARG A 1 96 ? 8.816 12.645 15.709 1.00 96.44 96 ARG A C 1
ATOM 766 O O . ARG A 1 96 ? 8.668 12.146 16.827 1.00 96.44 96 ARG A O 1
ATOM 773 N N . ASP A 1 97 ? 7.849 13.329 15.104 1.00 96.56 97 ASP A N 1
ATOM 774 C CA . ASP A 1 97 ? 6.531 13.594 15.686 1.00 96.56 97 ASP A CA 1
ATOM 775 C C . ASP A 1 97 ? 5.617 12.355 15.705 1.00 96.56 97 ASP A C 1
ATOM 777 O O . ASP A 1 97 ? 4.632 12.317 16.446 1.00 96.56 97 ASP A O 1
ATOM 781 N N . LYS A 1 98 ? 5.944 11.318 14.915 1.00 93.69 98 LYS A N 1
ATOM 782 C CA . LYS A 1 98 ? 5.129 10.104 14.720 1.00 93.69 98 LYS A CA 1
ATOM 783 C C . LYS A 1 98 ? 3.684 10.413 14.297 1.00 93.69 98 LYS A C 1
ATOM 785 O O . LYS A 1 98 ? 2.791 9.589 14.558 1.00 93.69 98 LYS A O 1
ATOM 790 N N . ASN A 1 99 ? 3.468 11.561 13.655 1.00 95.38 99 ASN A N 1
ATOM 791 C CA . ASN A 1 99 ? 2.178 12.080 13.213 1.00 95.38 99 ASN A CA 1
ATOM 792 C C . ASN A 1 99 ? 2.231 12.489 11.727 1.00 95.38 99 ASN A C 1
ATOM 794 O O . ASN A 1 99 ? 2.203 13.679 11.402 1.00 95.38 99 ASN A O 1
ATOM 798 N N . PRO A 1 100 ? 2.338 11.503 10.825 1.00 97.00 100 PRO A N 1
ATOM 799 C CA . PRO A 1 100 ? 2.388 11.770 9.400 1.00 97.00 100 PRO A CA 1
ATOM 800 C C . PRO A 1 100 ? 1.065 12.345 8.877 1.00 97.00 100 PRO A C 1
ATOM 802 O O . PRO A 1 100 ? -0.023 11.918 9.270 1.00 97.00 100 PRO A O 1
ATOM 805 N N . LYS A 1 101 ? 1.173 13.300 7.959 1.00 97.12 101 LYS A N 1
ATOM 806 C CA . LYS A 1 101 ? 0.078 13.984 7.269 1.00 97.12 101 LYS A CA 1
ATOM 807 C C . LYS A 1 101 ? -0.064 13.430 5.855 1.00 97.12 101 LYS A C 1
ATOM 809 O O . LYS A 1 101 ? 0.446 14.006 4.901 1.00 97.12 101 LYS A O 1
ATOM 814 N N . TRP A 1 102 ? -0.733 12.289 5.746 1.00 97.75 102 TRP A N 1
ATOM 815 C CA . TRP A 1 102 ? -0.901 11.599 4.469 1.00 97.75 102 TRP A CA 1
ATOM 816 C C . TRP A 1 102 ? -1.713 12.403 3.459 1.00 97.75 102 TRP A C 1
ATOM 818 O O . TRP A 1 102 ? -2.722 13.024 3.810 1.00 97.75 102 TRP A O 1
ATOM 828 N N . GLU A 1 103 ? -1.305 12.317 2.198 1.00 95.56 103 GLU A N 1
ATOM 829 C CA . GLU A 1 103 ? -2.009 12.913 1.068 1.00 95.56 103 GLU A CA 1
ATOM 830 C C . GLU A 1 103 ? -2.022 11.918 -0.108 1.00 95.56 103 GLU A C 1
ATOM 832 O O . GLU A 1 103 ? -0.962 11.626 -0.674 1.00 95.56 103 GLU A O 1
ATOM 837 N N . PRO A 1 104 ? -3.199 11.376 -0.488 1.00 96.56 104 PRO A N 1
ATOM 838 C CA . PRO A 1 104 ? -4.531 11.614 0.089 1.00 96.56 104 PRO A CA 1
ATOM 839 C C . PRO A 1 104 ? -4.723 11.078 1.521 1.00 96.56 104 PRO A C 1
ATOM 841 O O . PRO A 1 104 ? -4.237 10.008 1.880 1.00 96.56 104 PRO A O 1
ATOM 844 N N . SER A 1 105 ? -5.503 11.795 2.337 1.00 96.50 105 SER A N 1
ATOM 845 C CA . SER A 1 105 ? -5.666 11.503 3.774 1.00 96.50 105 SER A CA 1
ATOM 846 C C . SER A 1 105 ? -6.697 10.422 4.114 1.00 96.50 105 SER A C 1
ATOM 848 O O . SER A 1 105 ? -6.763 9.972 5.258 1.00 96.50 105 SER A O 1
ATOM 850 N N . ARG A 1 106 ? -7.511 9.991 3.143 1.00 96.44 106 ARG A N 1
ATOM 851 C CA . ARG A 1 106 ? -8.577 8.997 3.336 1.00 96.44 106 ARG A CA 1
ATOM 852 C C . ARG A 1 106 ? -8.678 8.045 2.147 1.00 96.44 106 ARG A C 1
ATOM 854 O 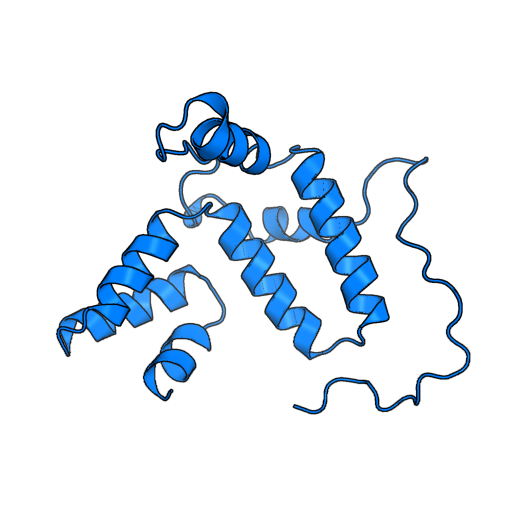O . ARG A 1 106 ? -8.355 8.419 1.020 1.00 96.44 106 ARG A O 1
ATOM 861 N N . LEU A 1 107 ? -9.142 6.823 2.404 1.00 97.50 107 LEU A N 1
ATOM 862 C CA . LEU A 1 107 ? -9.208 5.749 1.408 1.00 97.50 107 LEU A CA 1
ATOM 863 C C . LEU A 1 107 ? -10.133 6.100 0.236 1.00 97.50 107 LEU A C 1
ATOM 865 O O . LEU A 1 107 ? -9.822 5.781 -0.911 1.00 97.50 107 LEU A O 1
ATOM 869 N N . GLU A 1 108 ? -11.225 6.812 0.506 1.00 96.62 108 GLU A N 1
ATOM 870 C CA . GLU A 1 108 ? -12.272 7.137 -0.469 1.00 96.62 108 GLU A CA 1
ATOM 871 C C . GLU A 1 108 ? -11.825 8.179 -1.506 1.00 96.62 108 GLU A C 1
ATOM 873 O O . GLU A 1 108 ? -12.498 8.365 -2.515 1.00 96.62 108 GLU A O 1
ATOM 878 N N . LEU A 1 109 ? -10.703 8.870 -1.268 1.00 96.81 109 LEU A N 1
ATOM 879 C CA . LEU A 1 109 ? -10.115 9.805 -2.236 1.00 96.81 109 LEU A CA 1
ATOM 880 C C . LEU A 1 109 ? -9.259 9.116 -3.295 1.00 96.81 109 LEU A C 1
ATOM 882 O O . LEU A 1 109 ? -8.858 9.771 -4.249 1.00 96.81 109 LEU A O 1
ATOM 886 N N . ILE A 1 110 ? -8.949 7.835 -3.112 1.00 97.44 110 ILE A N 1
ATOM 887 C CA . ILE A 1 110 ? -8.057 7.093 -3.998 1.00 97.44 110 ILE A CA 1
ATOM 888 C C . ILE A 1 110 ? -8.916 6.187 -4.869 1.00 97.44 110 ILE A C 1
ATOM 890 O O . ILE A 1 110 ? -9.542 5.246 -4.360 1.00 97.44 110 ILE A O 1
ATOM 894 N N . ARG A 1 111 ? -8.943 6.477 -6.169 1.00 96.50 111 ARG A N 1
ATOM 895 C CA . ARG A 1 111 ? -9.668 5.699 -7.176 1.00 96.50 111 ARG A CA 1
ATOM 896 C C . ARG A 1 111 ? -8.819 4.520 -7.645 1.00 96.50 111 ARG A C 1
ATOM 898 O O . ARG A 1 111 ? -7.600 4.519 -7.500 1.00 96.50 111 ARG A O 1
ATOM 905 N N . ASP A 1 112 ? -9.461 3.528 -8.251 1.00 96.00 112 ASP A N 1
ATOM 906 C CA . ASP A 1 112 ? -8.748 2.369 -8.800 1.00 96.00 112 ASP A CA 1
ATOM 907 C C . ASP A 1 112 ? -7.755 2.783 -9.899 1.00 96.00 112 ASP A C 1
ATOM 909 O O . ASP A 1 112 ? -6.620 2.314 -9.885 1.00 96.00 112 ASP A O 1
ATOM 913 N N . ASP A 1 113 ? -8.122 3.761 -10.739 1.00 96.19 113 ASP A N 1
ATOM 914 C CA . ASP A 1 113 ? -7.236 4.349 -11.757 1.00 96.19 113 ASP A CA 1
ATOM 915 C C . ASP A 1 113 ? -5.964 4.969 -11.144 1.00 96.19 113 ASP A C 1
ATOM 917 O O . ASP A 1 113 ? -4.902 4.971 -11.764 1.00 96.19 113 ASP A O 1
ATOM 921 N N . ASP A 1 114 ? -6.052 5.508 -9.923 1.00 95.50 114 ASP A N 1
ATOM 922 C CA . ASP A 1 114 ? -4.896 6.069 -9.220 1.00 95.50 114 ASP A CA 1
ATOM 923 C C . ASP A 1 114 ? -3.964 4.952 -8.741 1.00 95.50 114 ASP A C 1
ATOM 925 O O . ASP A 1 114 ? -2.741 5.055 -8.843 1.00 95.50 114 ASP A O 1
ATOM 929 N N . VAL A 1 115 ? -4.545 3.847 -8.263 1.00 97.25 115 VAL A N 1
ATOM 930 C CA . VAL A 1 115 ? -3.800 2.641 -7.887 1.00 97.25 115 VAL A CA 1
ATOM 931 C C . VAL A 1 115 ? -3.154 2.008 -9.121 1.00 97.25 115 VAL A C 1
ATOM 933 O O . VAL A 1 115 ? -2.008 1.578 -9.031 1.00 97.25 115 VAL A O 1
ATOM 936 N N . ASP A 1 116 ? -3.840 1.968 -10.268 1.00 96.38 116 ASP A N 1
ATOM 937 C CA . ASP A 1 116 ? -3.323 1.420 -11.533 1.00 96.38 116 ASP A CA 1
ATOM 938 C C . ASP A 1 116 ? -2.007 2.068 -11.966 1.00 96.38 116 ASP A C 1
ATOM 940 O O . ASP A 1 116 ? -1.093 1.363 -12.407 1.00 96.38 116 ASP A O 1
ATOM 944 N N . ARG A 1 117 ? -1.871 3.385 -11.775 1.00 95.56 117 ARG A N 1
ATOM 945 C CA . ARG A 1 117 ? -0.652 4.133 -12.125 1.00 95.56 117 ARG A CA 1
ATOM 946 C C . ARG A 1 117 ? 0.587 3.598 -11.417 1.00 95.56 117 ARG A C 1
ATOM 948 O O . ARG A 1 117 ? 1.636 3.511 -12.035 1.00 95.56 117 ARG A O 1
ATOM 955 N N . TYR A 1 118 ? 0.468 3.137 -10.172 1.00 96.88 118 TYR A N 1
ATOM 956 C CA . TYR A 1 118 ? 1.603 2.550 -9.450 1.00 96.88 118 TYR A CA 1
ATOM 957 C C . TYR A 1 118 ? 2.130 1.256 -10.084 1.00 96.88 118 TYR A C 1
ATOM 959 O O . TYR A 1 118 ? 3.258 0.857 -9.816 1.00 96.88 118 TYR A O 1
ATOM 967 N N . PHE A 1 119 ? 1.344 0.581 -10.921 1.00 96.31 119 PHE A N 1
ATOM 968 C CA . PHE A 1 119 ? 1.728 -0.688 -11.543 1.00 96.31 119 PHE A CA 1
ATOM 969 C C . PHE A 1 119 ? 2.054 -0.550 -13.038 1.00 96.31 119 PHE A C 1
ATOM 971 O O . PHE A 1 119 ? 2.536 -1.512 -13.658 1.00 96.31 119 PHE A O 1
ATOM 978 N N . SER A 1 120 ? 1.828 0.631 -13.623 1.00 95.00 120 SER A N 1
ATOM 979 C CA . SER A 1 120 ? 2.185 0.920 -15.008 1.00 95.00 120 SER A CA 1
ATOM 980 C C . SER A 1 120 ? 3.694 1.083 -15.165 1.00 95.00 120 SER A C 1
ATOM 982 O O . SER A 1 120 ? 4.432 1.299 -14.201 1.00 95.00 120 SER A O 1
ATOM 984 N N . LYS A 1 121 ? 4.171 0.997 -16.409 1.00 94.00 121 LYS A N 1
ATOM 985 C CA . LYS A 1 121 ? 5.523 1.464 -16.724 1.00 94.00 121 LYS A CA 1
ATOM 986 C C . LYS A 1 121 ? 5.651 2.942 -16.350 1.00 94.00 121 LYS A C 1
ATOM 988 O O . LYS A 1 121 ? 4.654 3.667 -16.358 1.00 94.00 121 LYS A O 1
ATOM 993 N N . VAL A 1 122 ? 6.863 3.347 -15.993 1.00 91.62 122 VAL A N 1
ATOM 994 C CA . VAL A 1 122 ? 7.189 4.759 -15.803 1.00 91.62 122 VAL A CA 1
ATOM 995 C C . VAL A 1 122 ? 7.157 5.424 -17.179 1.00 91.62 122 VAL A C 1
ATOM 997 O O . VAL A 1 122 ? 7.690 4.866 -18.134 1.00 91.62 122 VAL A O 1
ATOM 1000 N N . ASP A 1 123 ? 6.478 6.565 -17.279 1.00 88.75 123 ASP A N 1
ATOM 1001 C CA . ASP A 1 123 ? 6.382 7.348 -18.514 1.00 88.75 123 ASP A CA 1
ATOM 1002 C C . ASP A 1 123 ? 7.637 8.215 -18.675 1.00 88.75 123 ASP A C 1
ATOM 1004 O O . ASP A 1 123 ? 7.655 9.398 -18.340 1.00 88.75 123 ASP A O 1
ATOM 1008 N N . ASP A 1 124 ? 8.734 7.556 -19.038 1.00 87.38 124 ASP A N 1
ATOM 1009 C CA . ASP A 1 124 ? 10.050 8.150 -19.248 1.00 87.38 124 ASP A CA 1
ATOM 1010 C C . ASP A 1 124 ? 10.818 7.253 -20.233 1.00 87.38 124 ASP A C 1
ATOM 1012 O O . ASP A 1 124 ? 10.926 6.041 -20.023 1.00 87.38 124 ASP A O 1
ATOM 1016 N N . GLU A 1 125 ? 11.292 7.832 -21.338 1.00 85.56 125 GLU A N 1
ATOM 1017 C CA . GLU A 1 125 ? 11.930 7.095 -22.437 1.00 85.56 125 GLU A CA 1
ATOM 1018 C C . GLU A 1 125 ? 13.239 6.417 -22.012 1.00 85.56 125 GLU A C 1
ATOM 1020 O O . GLU A 1 125 ? 13.575 5.350 -22.5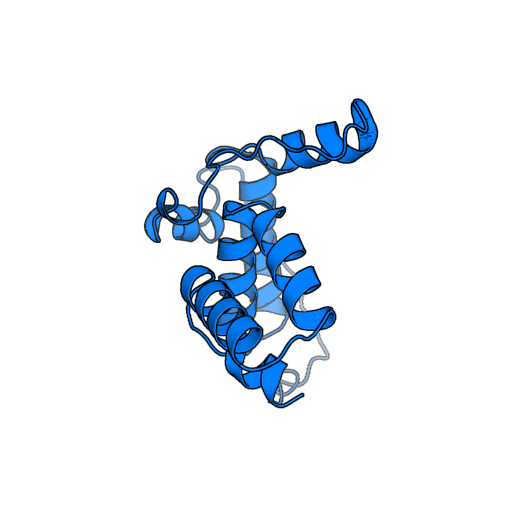34 1.00 85.56 125 GLU A O 1
ATOM 1025 N N . ASP A 1 126 ? 13.934 6.985 -21.024 1.00 88.75 126 ASP A N 1
ATOM 1026 C CA . ASP A 1 126 ? 15.188 6.450 -20.495 1.00 88.75 126 ASP A CA 1
ATOM 1027 C C . ASP A 1 126 ? 14.952 5.439 -19.354 1.00 88.75 126 ASP A C 1
ATOM 1029 O O . ASP A 1 126 ? 15.900 4.837 -18.831 1.00 88.75 126 ASP A O 1
ATOM 1033 N N . TRP A 1 127 ? 13.692 5.215 -18.955 1.00 90.44 127 TRP A N 1
ATOM 1034 C CA . TRP A 1 127 ? 13.348 4.338 -17.839 1.00 90.44 127 TRP A CA 1
ATOM 1035 C C . TRP A 1 127 ? 12.994 2.922 -18.290 1.00 90.44 127 TRP A C 1
ATOM 1037 O O . TRP A 1 127 ? 11.885 2.611 -18.732 1.00 90.44 127 TRP A O 1
ATOM 1047 N N . GLU A 1 128 ? 13.932 2.003 -18.089 1.00 91.19 128 GLU A N 1
ATOM 1048 C CA . GLU A 1 128 ? 13.706 0.589 -18.365 1.00 91.19 128 GLU A CA 1
ATOM 1049 C C . GLU A 1 128 ? 13.106 -0.160 -17.167 1.00 91.19 128 GLU A C 1
ATOM 1051 O O . GLU A 1 128 ? 13.400 0.105 -16.001 1.00 91.19 128 GLU A O 1
ATOM 1056 N N . ASP A 1 129 ? 12.291 -1.175 -17.458 1.00 92.12 129 ASP A N 1
ATOM 1057 C CA . ASP A 1 129 ? 11.884 -2.142 -16.441 1.00 92.12 129 ASP A CA 1
ATOM 1058 C C . ASP A 1 129 ? 13.078 -2.948 -15.916 1.00 92.12 129 ASP A C 1
ATOM 1060 O O . ASP A 1 129 ? 14.051 -3.208 -16.629 1.00 92.12 129 ASP A O 1
ATOM 1064 N N . LEU A 1 130 ? 12.944 -3.454 -14.686 1.00 93.56 130 LEU A N 1
ATOM 1065 C CA . LEU A 1 130 ? 13.913 -4.361 -14.080 1.00 93.56 130 LEU A CA 1
ATOM 1066 C C . LEU A 1 130 ? 14.197 -5.579 -14.978 1.00 93.56 130 LEU A C 1
ATOM 1068 O O . LEU A 1 130 ? 13.363 -6.476 -15.135 1.00 93.56 130 LEU A O 1
ATOM 1072 N N . LYS A 1 131 ? 15.424 -5.657 -15.498 1.00 92.19 131 LYS A N 1
ATOM 1073 C CA . LYS A 1 131 ? 15.936 -6.815 -16.241 1.00 92.19 131 LYS A CA 1
ATOM 1074 C C . LYS A 1 131 ? 16.591 -7.796 -15.272 1.00 92.19 131 LYS A C 1
ATOM 1076 O O . LYS A 1 131 ? 17.685 -7.563 -14.764 1.00 92.19 131 LYS A O 1
ATOM 1081 N N . LEU A 1 132 ? 15.913 -8.908 -14.998 1.00 88.19 132 LEU A N 1
ATOM 1082 C CA . LEU A 1 132 ? 16.469 -9.968 -14.157 1.00 88.19 132 LEU A CA 1
ATOM 1083 C C . LEU A 1 132 ? 17.498 -10.797 -14.942 1.00 88.19 132 LEU A C 1
ATOM 1085 O O . LEU A 1 132 ? 17.242 -11.138 -16.099 1.00 88.19 132 LEU A O 1
ATOM 1089 N N . PRO A 1 133 ? 18.628 -11.188 -14.325 1.00 87.38 133 PRO A N 1
ATOM 1090 C CA . PRO A 1 133 ? 19.580 -12.073 -14.977 1.00 87.38 133 PRO A CA 1
ATOM 1091 C C . PRO A 1 133 ? 18.937 -13.443 -15.253 1.00 87.38 133 PRO A C 1
ATOM 1093 O O . PRO A 1 133 ? 18.133 -13.921 -14.438 1.00 87.38 133 PRO A O 1
ATOM 1096 N N . PRO A 1 134 ? 19.296 -14.109 -16.366 1.00 78.88 134 PRO A N 1
ATOM 1097 C CA . PRO A 1 134 ? 18.805 -15.446 -16.660 1.00 78.88 134 PRO A CA 1
ATOM 1098 C C . PRO A 1 134 ? 19.232 -16.403 -15.544 1.00 78.88 134 PRO A C 1
ATOM 1100 O O . PRO A 1 134 ? 20.414 -16.546 -15.235 1.00 78.88 134 PRO A O 1
ATOM 1103 N N . ARG A 1 135 ? 18.258 -17.060 -14.908 1.00 69.12 135 ARG A N 1
ATOM 1104 C CA . ARG A 1 135 ? 18.523 -18.072 -13.880 1.00 69.12 135 ARG A CA 1
ATOM 1105 C C . ARG A 1 135 ? 18.469 -19.450 -14.524 1.00 69.12 135 ARG A C 1
ATOM 1107 O O . ARG A 1 135 ? 17.397 -19.911 -14.899 1.00 69.12 135 ARG A O 1
ATOM 1114 N N . SER A 1 136 ? 19.618 -20.113 -14.617 1.00 60.69 136 SER A N 1
ATOM 1115 C CA . SER A 1 136 ? 19.773 -21.424 -15.261 1.00 60.69 136 SER A CA 1
ATOM 1116 C C . SER A 1 136 ? 19.119 -22.596 -14.508 1.00 60.69 136 SER A C 1
ATOM 1118 O O . SER A 1 136 ? 18.947 -23.649 -15.106 1.00 60.69 136 SER A O 1
ATOM 1120 N N . ASN A 1 137 ? 18.704 -22.429 -13.241 1.00 56.25 137 ASN A N 1
ATOM 1121 C CA . ASN A 1 137 ? 18.342 -23.553 -12.356 1.00 56.25 137 ASN A CA 1
ATOM 1122 C C . ASN A 1 137 ? 17.021 -23.411 -11.569 1.00 56.25 137 ASN A C 1
ATOM 1124 O O . ASN A 1 137 ? 16.857 -24.044 -10.527 1.00 56.25 137 ASN A O 1
ATOM 1128 N N . LEU A 1 138 ? 16.049 -22.615 -12.023 1.00 56.66 138 LEU A N 1
ATOM 1129 C CA . LEU A 1 138 ? 14.721 -22.627 -11.391 1.00 56.66 138 LEU A CA 1
ATOM 1130 C C . LEU A 1 138 ? 13.793 -23.594 -12.127 1.00 56.66 138 LEU A C 1
ATOM 1132 O O . LEU A 1 138 ? 13.385 -23.348 -13.260 1.00 56.66 138 LEU A O 1
ATOM 1136 N N . SER A 1 139 ? 13.447 -24.697 -11.458 1.00 55.12 139 SER A N 1
ATOM 1137 C CA . SER A 1 139 ? 12.338 -25.559 -11.872 1.00 55.12 139 SER A CA 1
ATOM 1138 C C . SER A 1 139 ? 11.093 -24.703 -12.116 1.00 55.12 139 SER A C 1
ATOM 1140 O O . SER A 1 139 ? 10.765 -23.831 -11.307 1.00 55.12 139 SER A O 1
ATOM 1142 N N . ARG A 1 140 ? 10.357 -24.992 -13.200 1.00 51.75 140 ARG A N 1
ATOM 1143 C CA . ARG A 1 140 ? 9.075 -24.337 -13.539 1.00 51.75 140 ARG A CA 1
ATOM 1144 C C . ARG A 1 140 ? 8.052 -24.380 -12.390 1.00 51.75 140 ARG A C 1
ATOM 1146 O O . ARG A 1 140 ? 7.068 -23.662 -12.441 1.00 51.75 140 ARG A O 1
ATOM 1153 N N . TYR A 1 141 ? 8.292 -25.187 -11.355 1.00 49.72 141 TYR A N 1
ATOM 1154 C CA . TYR A 1 141 ? 7.434 -25.388 -10.187 1.00 49.72 141 TYR A CA 1
ATOM 1155 C C . TYR A 1 141 ? 7.830 -24.601 -8.929 1.00 49.72 141 TYR A C 1
ATOM 1157 O O . TYR A 1 141 ? 7.272 -24.849 -7.864 1.00 49.72 141 TYR A O 1
ATOM 1165 N N . SER A 1 142 ? 8.733 -23.619 -9.013 1.00 52.00 142 SER A N 1
ATOM 1166 C CA . SER A 1 142 ? 8.840 -22.606 -7.944 1.00 52.00 142 SER A CA 1
ATOM 1167 C C . SER A 1 142 ? 7.678 -21.594 -7.969 1.00 52.00 142 SER A C 1
ATOM 1169 O O . SER A 1 142 ? 7.638 -20.686 -7.142 1.00 52.00 142 SER A O 1
ATOM 1171 N N . ILE A 1 143 ? 6.738 -21.748 -8.912 1.00 48.34 143 ILE A N 1
ATOM 1172 C CA . ILE A 1 143 ? 5.433 -21.078 -8.933 1.00 48.34 143 ILE A CA 1
ATOM 1173 C C . ILE A 1 143 ? 4.698 -21.457 -7.648 1.00 48.34 143 ILE A C 1
ATOM 1175 O O . ILE A 1 143 ? 4.610 -22.638 -7.317 1.00 48.34 143 ILE A O 1
ATOM 1179 N N . ALA A 1 144 ? 4.233 -20.445 -6.918 1.00 43.12 144 ALA A N 1
ATOM 1180 C CA . ALA A 1 144 ? 3.592 -20.553 -5.617 1.00 43.12 144 ALA A CA 1
ATOM 1181 C C . ALA A 1 144 ? 2.706 -21.807 -5.495 1.00 43.12 144 ALA A C 1
ATOM 1183 O O . ALA A 1 144 ? 1.623 -21.877 -6.071 1.00 43.12 144 ALA A O 1
ATOM 1184 N N . LYS A 1 145 ? 3.165 -22.797 -4.717 1.00 41.75 145 LYS A N 1
ATOM 1185 C CA . LYS A 1 145 ? 2.257 -23.767 -4.106 1.00 41.75 145 LYS A CA 1
ATOM 1186 C C . LYS A 1 145 ? 1.437 -22.990 -3.080 1.00 41.75 145 LYS A C 1
ATOM 1188 O O . LYS A 1 145 ? 1.965 -22.630 -2.028 1.00 41.75 145 LYS A O 1
ATOM 1193 N N . LEU A 1 146 ? 0.193 -22.687 -3.427 1.00 43.25 146 LEU A N 1
ATOM 1194 C CA . LEU A 1 146 ? -0.865 -22.398 -2.460 1.00 43.25 146 LEU A CA 1
ATOM 1195 C C . LEU A 1 146 ? -1.637 -23.679 -2.196 1.00 43.25 146 LEU A C 1
ATOM 1197 O O . LEU A 1 146 ? -1.904 -24.398 -3.184 1.00 43.25 146 LEU A O 1
#

Organism: Solanum tuberosum (NCBI:txid4113)

Foldseek 3Di:
DVLCCVLLVDDAPVSSLVSLVVVCVVDPDPVSVVVNVVSLQDALLCRGLVSVLVVVLLQDAPVVSQLQVQLLVVCCVVQPQWPQVVQVCCCCPNVVVSRGDTVVNDNVVQDVVNSVNSRDQDPDPPGDTDDDDDDPDDDPPSNDDD

Nearest PDB structures (foldseek):
  3bpt-assembly1_A  TM=9.649E-01  e=9.747E-07  Homo sapiens
  4j2u-assembly2_B  TM=8.878E-01  e=4.766E-04  Cereibacter sphaeroides 2.4.1

Mean predicted aligned error: 5.51 Å

Secondary structure (DSSP, 8-state):
-HHHHHHTTSSSHHHHHHHHHHHHHHS--HHHHHHHHHHHHS-HHHHHHHHHHHHHHTTS-HHHHHHHHHHHHHHHHHTSS--HHHHHHIIIIIS--S----SS-SGGG--HHHHHHTTSPPS-TT-----PPP-TT--TT-S---

Radius of gyration: 17.88 Å; Cα contacts (8 Å, |Δi|>4): 118; chains: 1; bounding box: 39×41×45 Å

Solvent-accessible surface area (backbone atoms only — not comparable to full-atom values): 8774 Å² total; per-residue (Å²): 110,72,65,57,54,65,27,71,64,49,92,46,69,68,54,24,49,51,45,42,55,57,47,45,71,79,44,89,45,70,67,54,56,50,49,52,52,52,58,73,71,46,51,38,63,60,52,53,51,49,55,50,52,57,60,57,42,66,80,40,42,68,68,60,37,52,40,44,53,47,34,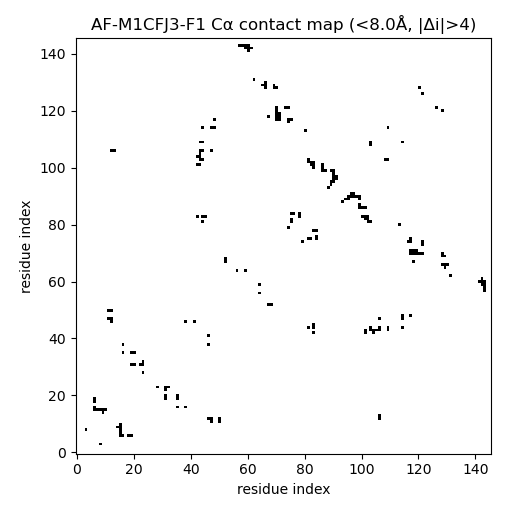31,51,51,44,51,71,69,30,82,86,34,50,45,60,61,37,46,47,35,17,60,70,69,75,53,69,73,66,60,80,43,48,60,76,46,60,90,77,60,49,70,73,63,54,49,56,33,65,37,80,70,96,45,96,89,58,76,76,74,80,76,78,89,71,94,80,73,62,88,73,74,42,67,87,125

InterPro domains:
  IPR029045 ClpP/crotonase-like domain superfamily [SSF52096] (24-102)
  IPR032259 Enoyl-CoA hydratase/isomerase, HIBYL-CoA-H type [PTHR43176] (1-140)
  IPR045004 Enoyl-CoA hydratase/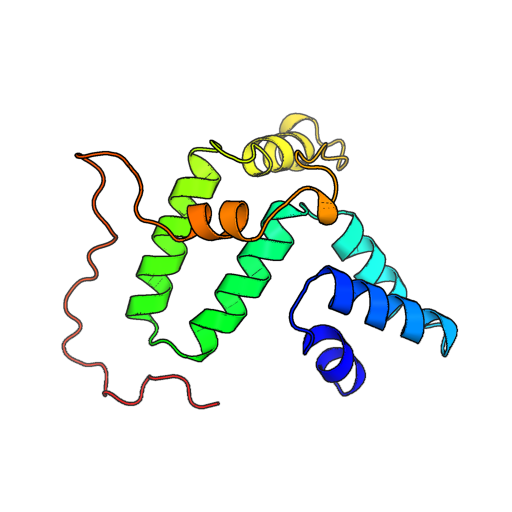isomerase domain [PF16113] (2-119)

pLDDT: mean 91.01, std 12.55, range [41.75, 98.56]

Sequence (146 aa):
MKIINRCFSRRTIEEIISTLESKALDKKDDWISSTIQSLKKASPTSLKISLRSIREGRLQGVGSCLVREYRMACHVLKGEFSKDVHEGYRAIFIDRDKNPKWEPSRLELIRDDDVDRYFSKVDDEDWEDLKLPPRSNLSRYSIAKL